Protein AF-N9GA67-F1 (afdb_monomer_lite)

Organism: NCBI:txid1217659

Structure (mmCIF, N/CA/C/O backbone):
data_AF-N9GA67-F1
#
_entry.id   AF-N9GA67-F1
#
loop_
_atom_site.group_PDB
_atom_site.id
_atom_site.type_symbol
_atom_site.label_atom_id
_atom_site.label_alt_id
_atom_site.label_comp_id
_atom_site.label_asym_id
_atom_site.label_entity_id
_atom_site.label_seq_id
_atom_site.pdbx_PDB_ins_code
_atom_site.Cartn_x
_atom_site.Cartn_y
_atom_site.Cartn_z
_atom_site.occupancy
_atom_site.B_iso_or_equiv
_atom_site.auth_seq_id
_atom_site.auth_comp_id
_atom_site.auth_asym_id
_atom_site.auth_atom_id
_atom_site.pdbx_PDB_model_num
ATOM 1 N N . MET A 1 1 ? 17.483 7.173 -5.706 1.00 63.69 1 MET A N 1
ATOM 2 C CA . MET A 1 1 ? 17.860 6.435 -6.935 1.00 63.69 1 MET A CA 1
ATOM 3 C C . MET A 1 1 ? 16.757 6.639 -7.968 1.00 63.69 1 MET A C 1
ATOM 5 O O . MET A 1 1 ? 15.599 6.605 -7.569 1.00 63.69 1 MET A O 1
ATOM 9 N N . LYS A 1 2 ? 17.080 6.916 -9.238 1.00 90.38 2 LYS A N 1
ATOM 10 C CA . LYS A 1 2 ? 16.066 7.130 -10.290 1.00 90.38 2 LYS A CA 1
ATOM 11 C C . LYS A 1 2 ? 15.401 5.788 -10.660 1.00 90.38 2 LYS A C 1
ATOM 13 O O . LYS A 1 2 ? 16.116 4.789 -10.725 1.00 90.38 2 LYS A O 1
ATOM 18 N N . PRO A 1 3 ? 14.087 5.722 -10.929 1.00 91.19 3 PRO A N 1
ATOM 19 C CA . PRO A 1 3 ? 13.394 4.498 -11.331 1.00 91.19 3 PRO A CA 1
ATOM 20 C C . PRO A 1 3 ? 14.048 3.697 -12.452 1.00 91.19 3 PRO A C 1
ATOM 22 O O . PRO A 1 3 ? 14.161 2.479 -12.341 1.00 91.19 3 PRO A O 1
ATOM 25 N N . ALA A 1 4 ? 14.555 4.369 -13.488 1.00 93.25 4 ALA A N 1
ATOM 26 C CA . ALA A 1 4 ? 15.278 3.709 -14.572 1.00 93.25 4 ALA A CA 1
ATOM 27 C C . ALA A 1 4 ? 16.546 2.989 -14.078 1.00 93.25 4 ALA A C 1
ATOM 29 O O . ALA A 1 4 ? 16.765 1.826 -14.411 1.00 93.25 4 ALA A O 1
ATOM 30 N N . SER A 1 5 ? 17.360 3.635 -13.233 1.00 92.81 5 SER A N 1
ATOM 31 C CA . SER A 1 5 ? 18.576 3.004 -12.711 1.00 92.81 5 SER A CA 1
ATOM 32 C C . SER A 1 5 ? 18.265 1.894 -11.712 1.00 92.81 5 SER A C 1
ATOM 34 O O . SER A 1 5 ? 18.946 0.874 -11.708 1.00 92.81 5 SER A O 1
ATOM 36 N N . ALA A 1 6 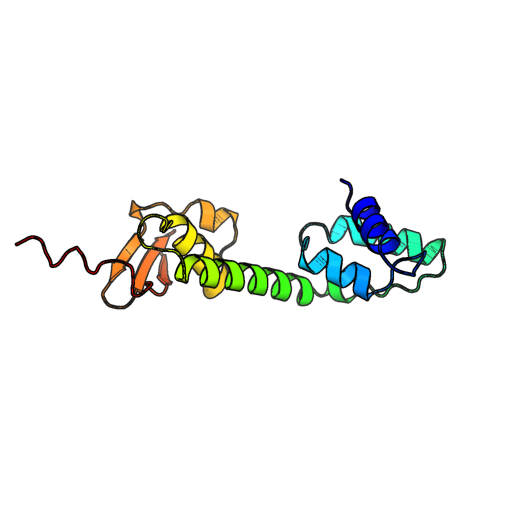? 17.211 2.045 -10.910 1.00 93.69 6 ALA A N 1
ATOM 37 C CA . ALA A 1 6 ? 16.753 0.997 -10.005 1.00 93.69 6 ALA A CA 1
ATOM 38 C C . ALA A 1 6 ? 16.225 -0.238 -10.764 1.00 93.69 6 ALA A C 1
ATOM 40 O O . ALA A 1 6 ? 16.516 -1.368 -10.372 1.00 93.69 6 ALA A O 1
ATOM 41 N N . LEU A 1 7 ? 15.513 -0.043 -11.883 1.00 93.88 7 LEU A N 1
ATOM 42 C CA . LEU A 1 7 ? 15.112 -1.138 -12.769 1.00 93.88 7 LEU A CA 1
ATOM 43 C C . LEU A 1 7 ? 16.335 -1.839 -13.369 1.00 93.88 7 LEU A C 1
ATOM 45 O O . LEU A 1 7 ? 16.404 -3.063 -13.339 1.00 93.88 7 LEU A O 1
ATOM 49 N N . MET A 1 8 ? 17.305 -1.086 -13.891 1.00 94.31 8 MET A N 1
ATOM 50 C CA . MET A 1 8 ? 18.509 -1.678 -14.483 1.00 94.31 8 MET A CA 1
ATOM 51 C C . MET A 1 8 ? 19.377 -2.403 -13.451 1.00 94.31 8 MET A C 1
ATOM 53 O O . MET A 1 8 ? 19.967 -3.425 -13.777 1.00 94.31 8 MET A O 1
ATOM 57 N N . PHE A 1 9 ? 19.392 -1.948 -12.197 1.00 94.25 9 PHE A N 1
ATOM 58 C CA . PHE A 1 9 ? 20.042 -2.665 -11.099 1.00 94.25 9 PHE A CA 1
ATOM 59 C C . PHE A 1 9 ? 19.348 -4.002 -10.773 1.00 94.25 9 PHE A C 1
ATOM 61 O O . PHE A 1 9 ? 20.003 -5.010 -10.523 1.00 94.25 9 PHE A O 1
ATOM 68 N N . LEU A 1 10 ? 18.012 -4.056 -10.829 1.00 93.12 10 LEU A N 1
ATOM 69 C CA . LEU A 1 10 ? 17.281 -5.330 -10.745 1.00 93.12 10 LEU A CA 1
ATOM 70 C C . LEU A 1 10 ? 17.650 -6.274 -11.894 1.00 93.12 10 LEU A C 1
ATOM 72 O O . LEU A 1 10 ? 17.783 -7.475 -11.679 1.00 93.12 10 LEU A O 1
ATOM 76 N N . VAL A 1 11 ? 17.822 -5.729 -13.100 1.00 94.00 11 VAL A N 1
ATOM 77 C CA . VAL A 1 11 ? 18.225 -6.491 -14.288 1.00 94.00 11 VAL A CA 1
ATOM 78 C C . VAL A 1 11 ? 19.658 -7.003 -14.158 1.00 94.00 11 VAL A C 1
ATOM 80 O O . VAL A 1 11 ? 19.888 -8.170 -14.458 1.00 94.00 11 VAL A O 1
ATOM 83 N N . SER A 1 12 ? 20.600 -6.199 -13.652 1.00 93.06 12 SER A N 1
ATOM 84 C CA . SER A 1 12 ? 21.999 -6.619 -13.470 1.00 93.06 12 SER A CA 1
ATOM 85 C C . SER A 1 12 ? 22.163 -7.744 -12.450 1.00 93.06 12 SER A C 1
ATOM 87 O O . SER A 1 12 ? 23.107 -8.518 -12.539 1.00 93.06 12 SER A O 1
ATOM 89 N N . ASN A 1 13 ? 21.231 -7.861 -11.502 1.00 92.00 13 ASN A N 1
ATOM 90 C CA . ASN A 1 13 ? 21.176 -8.982 -10.558 1.00 92.00 13 ASN A CA 1
ATOM 91 C C . ASN A 1 13 ? 20.509 -10.236 -11.159 1.00 92.00 13 ASN A C 1
ATOM 93 O O . ASN A 1 13 ? 20.281 -11.221 -10.459 1.00 92.00 13 ASN A O 1
ATOM 97 N N . SER A 1 14 ? 20.165 -10.202 -12.446 1.00 90.62 14 SER A N 1
ATOM 98 C CA . SER A 1 14 ? 19.607 -11.313 -13.210 1.00 90.62 14 SER A CA 1
ATOM 99 C C . SER A 1 14 ? 20.583 -11.759 -14.306 1.00 90.62 14 SER A C 1
ATOM 101 O O . SER A 1 14 ? 21.608 -11.136 -14.554 1.00 90.62 14 SER A O 1
ATOM 103 N N . ARG A 1 15 ? 20.229 -12.823 -15.031 1.00 90.88 15 ARG A N 1
ATOM 104 C CA . ARG A 1 15 ? 20.979 -13.299 -16.209 1.00 90.88 15 ARG A CA 1
ATOM 105 C C . ARG A 1 15 ? 20.740 -12.488 -17.494 1.00 90.88 15 ARG A C 1
ATOM 107 O O . ARG A 1 15 ? 21.157 -12.923 -18.563 1.00 90.88 15 ARG A O 1
ATOM 114 N N . PHE A 1 16 ? 19.980 -11.395 -17.435 1.00 90.75 16 PHE A N 1
ATOM 115 C CA . PHE A 1 16 ? 19.596 -10.609 -18.607 1.00 90.75 16 PHE A CA 1
ATOM 116 C C . PHE A 1 16 ? 20.336 -9.272 -18.646 1.00 90.75 16 PHE A C 1
ATOM 118 O O . PHE A 1 16 ? 20.501 -8.625 -17.621 1.00 90.75 16 PHE A O 1
ATOM 125 N N . ASN A 1 17 ? 20.682 -8.818 -19.851 1.00 89.94 17 ASN A N 1
ATOM 126 C CA . ASN A 1 17 ? 21.287 -7.495 -20.069 1.00 89.94 17 ASN A CA 1
ATOM 127 C C . ASN A 1 17 ? 20.235 -6.397 -20.303 1.00 89.94 17 ASN A C 1
ATOM 129 O O . ASN A 1 17 ? 20.531 -5.209 -20.205 1.00 89.94 17 ASN A O 1
ATOM 133 N N . LEU A 1 18 ? 19.000 -6.798 -20.618 1.00 92.75 18 LEU A N 1
ATOM 134 C CA . LEU A 1 18 ? 17.861 -5.918 -20.862 1.00 92.75 18 LEU A CA 1
ATOM 135 C C . LEU A 1 18 ? 16.676 -6.355 -19.995 1.00 92.75 18 LEU A C 1
ATOM 137 O O . LEU A 1 18 ? 16.508 -7.553 -19.726 1.00 92.75 18 LEU A O 1
ATOM 141 N N . PRO A 1 19 ? 15.830 -5.411 -19.554 1.00 93.19 19 PRO A N 1
ATOM 142 C CA . PRO A 1 19 ? 14.649 -5.751 -18.787 1.00 93.19 19 PRO A CA 1
ATOM 143 C C . PRO A 1 19 ? 13.693 -6.633 -19.587 1.00 93.19 19 PRO A C 1
ATOM 145 O O . PRO A 1 19 ? 13.634 -6.642 -20.811 1.00 93.19 19 PRO A O 1
ATOM 148 N N . ARG A 1 20 ? 12.903 -7.380 -18.826 1.00 92.62 20 ARG A N 1
ATOM 149 C CA . ARG A 1 20 ? 11.803 -8.221 -19.297 1.00 92.62 20 ARG A CA 1
ATOM 150 C C . ARG A 1 20 ? 10.555 -7.751 -18.572 1.00 92.62 20 ARG A C 1
ATOM 152 O O . ARG A 1 20 ? 10.654 -7.139 -17.508 1.00 92.62 20 ARG A O 1
ATOM 159 N N . ILE A 1 21 ? 9.385 -8.100 -19.090 1.00 90.31 21 ILE A N 1
ATOM 160 C CA . ILE A 1 21 ? 8.109 -7.683 -18.500 1.00 90.31 21 ILE A CA 1
ATOM 161 C C . ILE A 1 21 ? 7.991 -8.016 -17.003 1.00 90.31 21 ILE A C 1
ATOM 163 O O . ILE A 1 21 ? 7.443 -7.237 -16.226 1.00 90.31 21 ILE A O 1
ATOM 167 N N . TRP A 1 22 ? 8.552 -9.149 -16.575 1.00 90.88 22 TRP A N 1
ATOM 168 C CA . TRP A 1 22 ? 8.524 -9.565 -15.177 1.00 90.88 22 TRP A CA 1
ATOM 169 C C . TRP A 1 22 ? 9.391 -8.670 -14.279 1.00 90.88 22 TRP A C 1
ATOM 171 O O . TRP A 1 22 ? 8.963 -8.371 -13.169 1.00 90.88 22 TRP A O 1
ATOM 181 N N . HIS A 1 23 ? 10.536 -8.166 -14.762 1.00 94.38 23 HIS A N 1
ATOM 182 C CA . HIS A 1 23 ? 11.360 -7.196 -14.028 1.00 94.38 23 HIS A CA 1
ATOM 183 C C . HIS A 1 23 ? 10.566 -5.915 -13.755 1.00 94.38 23 HIS A C 1
ATOM 185 O O . HIS A 1 23 ? 10.552 -5.410 -12.634 1.00 94.38 23 HIS A O 1
ATOM 191 N N . VAL A 1 24 ? 9.846 -5.426 -14.771 1.00 92.50 24 VAL A N 1
ATOM 192 C CA . VAL A 1 24 ? 8.998 -4.231 -14.665 1.00 92.50 24 VAL A CA 1
ATOM 193 C C . VAL A 1 24 ? 7.871 -4.457 -13.656 1.00 92.50 24 VAL A C 1
ATOM 195 O O . VAL A 1 24 ? 7.654 -3.626 -12.774 1.00 92.50 24 VAL A O 1
ATOM 198 N N . LYS A 1 25 ? 7.170 -5.596 -13.742 1.00 90.94 25 LYS A N 1
ATOM 199 C CA . LYS A 1 25 ? 6.100 -5.953 -12.796 1.00 90.94 25 LYS A CA 1
ATOM 200 C C . LYS A 1 25 ? 6.618 -6.076 -11.364 1.00 90.94 25 LYS A C 1
ATOM 202 O O . LYS A 1 25 ? 5.994 -5.534 -10.457 1.00 90.94 25 LYS A O 1
ATOM 207 N N . HIS A 1 26 ? 7.754 -6.741 -11.171 1.00 91.81 26 HIS A N 1
ATOM 208 C CA . HIS A 1 26 ? 8.387 -6.903 -9.864 1.00 91.81 26 HIS A CA 1
ATOM 209 C C . HIS A 1 26 ? 8.817 -5.562 -9.264 1.00 91.81 26 HIS A C 1
ATOM 211 O O . HIS A 1 26 ? 8.612 -5.299 -8.082 1.00 91.81 26 HIS A O 1
ATOM 217 N N . TYR A 1 27 ? 9.382 -4.672 -10.075 1.00 92.88 27 TYR A N 1
ATOM 218 C CA . TYR A 1 27 ? 9.721 -3.338 -9.607 1.00 92.88 27 TYR A CA 1
ATOM 219 C C . TYR A 1 27 ? 8.467 -2.560 -9.175 1.00 92.88 27 TYR A C 1
ATOM 221 O O . TYR A 1 27 ? 8.396 -2.033 -8.064 1.00 92.88 27 TYR A O 1
ATOM 229 N N . LEU A 1 28 ? 7.439 -2.530 -10.028 1.00 90.38 28 LEU A N 1
ATOM 230 C CA . LEU A 1 28 ? 6.213 -1.773 -9.771 1.00 90.38 28 LEU A CA 1
ATOM 231 C C . LEU A 1 28 ? 5.353 -2.359 -8.648 1.00 90.38 28 LEU A C 1
ATOM 233 O O . LEU A 1 28 ? 4.577 -1.616 -8.052 1.00 90.38 28 LEU A O 1
ATOM 237 N N . SER A 1 29 ? 5.507 -3.643 -8.306 1.00 87.38 29 SER A N 1
ATOM 238 C CA . SER A 1 29 ? 4.857 -4.209 -7.118 1.00 87.38 29 SER A CA 1
ATOM 239 C C . SER A 1 29 ? 5.397 -3.606 -5.816 1.00 87.38 29 SER A C 1
ATOM 241 O O . SER A 1 29 ? 4.685 -3.541 -4.818 1.00 87.38 29 SER A O 1
ATOM 2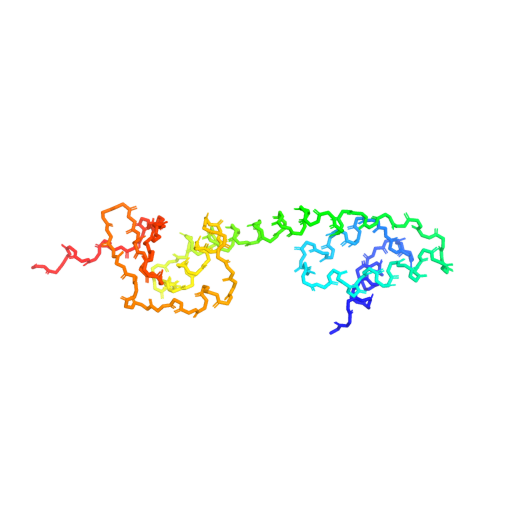43 N N . HIS A 1 30 ? 6.643 -3.130 -5.824 1.00 87.06 30 HIS A N 1
ATOM 244 C CA . HIS A 1 30 ? 7.277 -2.479 -4.677 1.00 87.06 30 HIS A CA 1
ATOM 245 C C . HIS A 1 30 ? 7.172 -0.950 -4.752 1.00 87.06 30 HIS A C 1
ATOM 247 O O . HIS A 1 30 ? 7.023 -0.284 -3.722 1.00 87.06 30 HIS A O 1
ATOM 253 N N . HIS A 1 31 ? 7.175 -0.403 -5.971 1.00 88.62 31 HIS A N 1
ATOM 254 C CA . HIS A 1 31 ? 7.208 1.033 -6.241 1.00 88.62 31 HIS A CA 1
ATOM 255 C C . HIS A 1 31 ? 6.091 1.504 -7.197 1.00 88.62 31 HIS A C 1
ATOM 257 O O . HIS A 1 31 ? 6.370 2.089 -8.247 1.00 88.62 31 HIS A O 1
ATOM 263 N N . PRO A 1 32 ? 4.804 1.312 -6.851 1.00 84.81 32 PRO A N 1
ATOM 264 C CA . PRO A 1 32 ? 3.690 1.626 -7.752 1.00 84.81 32 PRO A CA 1
ATOM 265 C C . PRO A 1 32 ? 3.616 3.109 -8.159 1.00 84.81 32 PRO A C 1
ATOM 267 O O . PRO A 1 32 ? 3.203 3.422 -9.272 1.00 84.81 32 PRO A O 1
ATOM 270 N N . GLY A 1 33 ? 4.051 4.028 -7.287 1.00 85.25 33 GLY A N 1
ATOM 271 C CA . GLY A 1 33 ? 4.048 5.474 -7.552 1.00 85.25 33 GLY A CA 1
ATOM 272 C C . GLY A 1 33 ? 5.061 5.940 -8.604 1.00 85.25 33 GLY A C 1
ATOM 273 O O . GLY A 1 33 ? 4.994 7.080 -9.046 1.00 85.25 33 GLY A O 1
ATOM 274 N N . GLN A 1 34 ? 5.983 5.073 -9.029 1.00 90.56 34 GLN A N 1
ATOM 275 C CA . GLN A 1 34 ? 7.029 5.392 -10.010 1.00 90.56 34 GLN A CA 1
ATOM 276 C C . GLN A 1 34 ? 6.674 4.926 -11.432 1.00 90.56 34 GLN A C 1
ATOM 278 O O . GLN A 1 34 ? 7.498 4.984 -12.342 1.00 90.56 34 GLN A O 1
ATOM 283 N N . ALA A 1 35 ? 5.425 4.498 -11.644 1.00 89.00 35 ALA A N 1
ATOM 284 C CA . ALA A 1 35 ? 4.908 4.024 -12.923 1.00 89.00 35 ALA A CA 1
ATOM 285 C C . ALA A 1 35 ? 5.112 5.010 -14.086 1.00 89.00 35 ALA A C 1
ATOM 287 O O . ALA A 1 35 ? 5.535 4.596 -15.163 1.00 89.00 35 ALA A O 1
ATOM 288 N N . ALA A 1 36 ? 4.841 6.303 -13.878 1.00 86.25 36 ALA A N 1
ATOM 289 C CA . ALA A 1 36 ? 4.929 7.312 -14.935 1.00 86.25 36 ALA A CA 1
ATOM 290 C C . ALA A 1 36 ? 6.363 7.486 -15.469 1.00 86.25 36 ALA A C 1
ATOM 292 O O . ALA A 1 36 ? 6.575 7.491 -16.681 1.00 86.25 36 ALA A O 1
ATOM 293 N N . GLU A 1 37 ? 7.353 7.554 -14.575 1.00 88.94 37 GLU A N 1
ATOM 294 C CA . GLU A 1 37 ? 8.767 7.682 -14.951 1.00 88.94 37 GLU A CA 1
ATOM 295 C C . GLU A 1 37 ? 9.278 6.422 -15.674 1.00 88.94 37 GLU A C 1
ATOM 297 O O . GLU A 1 37 ? 10.046 6.504 -16.634 1.00 88.94 37 GLU A O 1
ATOM 302 N N . LEU A 1 38 ? 8.776 5.248 -15.281 1.00 90.94 38 LEU A N 1
ATOM 303 C CA . LEU A 1 38 ? 9.094 3.981 -15.936 1.00 90.94 38 LEU A CA 1
ATOM 304 C C . LEU A 1 38 ? 8.524 3.850 -17.342 1.00 90.94 38 LEU A C 1
ATOM 306 O O . LEU A 1 38 ? 9.183 3.258 -18.191 1.00 90.94 38 LEU A O 1
ATOM 310 N N . ILE A 1 39 ? 7.337 4.398 -17.612 1.00 91.31 39 ILE A N 1
ATOM 311 C CA . ILE A 1 39 ? 6.757 4.372 -18.961 1.00 91.31 39 ILE A CA 1
ATOM 312 C C . ILE A 1 39 ? 7.698 5.060 -19.954 1.00 91.31 39 ILE A C 1
ATOM 314 O O . ILE A 1 39 ? 7.971 4.500 -21.013 1.00 91.31 39 ILE A O 1
ATOM 318 N N . GLY A 1 40 ? 8.232 6.236 -19.606 1.00 91.38 40 GLY A N 1
ATOM 319 C CA . GLY A 1 40 ? 9.178 6.954 -20.465 1.00 91.38 40 GLY A CA 1
ATOM 320 C C . GLY A 1 40 ? 10.433 6.130 -20.757 1.00 91.38 40 GLY A C 1
ATOM 321 O O . GLY A 1 40 ? 10.863 6.027 -21.906 1.00 91.38 40 GLY A O 1
ATOM 322 N N . PHE A 1 41 ? 10.968 5.464 -19.732 1.00 93.50 41 PHE A N 1
ATOM 323 C CA . PHE A 1 41 ? 12.127 4.592 -19.892 1.00 93.50 41 PHE A CA 1
ATOM 324 C C . PHE A 1 41 ? 11.828 3.343 -20.735 1.00 93.50 41 PHE A C 1
ATOM 326 O O . PHE A 1 41 ? 12.620 2.984 -21.600 1.00 93.50 41 PHE A O 1
ATOM 333 N N . ILE A 1 42 ? 10.666 2.712 -20.554 1.00 93.31 42 ILE A N 1
ATOM 334 C CA . ILE A 1 42 ? 10.234 1.565 -21.366 1.00 93.31 42 ILE A CA 1
ATOM 335 C C . ILE A 1 42 ? 10.079 1.966 -22.838 1.00 93.31 42 ILE A C 1
ATOM 337 O O . ILE A 1 42 ? 10.523 1.237 -23.720 1.00 93.31 42 ILE A O 1
ATOM 341 N N . ILE A 1 43 ? 9.505 3.141 -23.120 1.00 93.12 43 ILE A N 1
ATOM 342 C CA . ILE A 1 43 ? 9.397 3.667 -24.489 1.00 93.12 43 ILE A CA 1
ATOM 343 C C . ILE A 1 43 ? 10.789 3.855 -25.104 1.00 93.12 43 ILE A C 1
ATOM 345 O O . ILE A 1 43 ? 11.002 3.477 -26.255 1.00 93.12 43 ILE A O 1
ATOM 349 N N . PHE A 1 44 ? 11.739 4.412 -24.348 1.00 94.00 44 PHE A N 1
ATOM 350 C CA . PHE A 1 44 ? 13.128 4.540 -24.789 1.00 94.00 44 PHE A CA 1
ATOM 351 C C . PHE A 1 44 ? 13.751 3.173 -25.113 1.00 94.00 44 PHE A C 1
ATOM 353 O O . PHE A 1 44 ? 14.355 3.019 -26.174 1.00 94.00 44 PHE A O 1
ATOM 360 N N . LEU A 1 45 ? 13.562 2.171 -24.253 1.00 93.81 45 LEU A N 1
ATOM 361 C CA . LEU A 1 45 ? 14.098 0.827 -24.465 1.00 93.81 45 LEU A CA 1
ATOM 362 C C . LEU A 1 45 ? 13.490 0.131 -25.687 1.00 93.81 45 LEU A C 1
ATOM 364 O O . LEU A 1 45 ? 14.224 -0.453 -26.482 1.00 93.81 45 LEU A O 1
ATOM 368 N N . ASN A 1 46 ? 12.173 0.230 -25.875 1.00 94.12 46 ASN A N 1
ATOM 369 C CA . ASN A 1 46 ? 11.503 -0.362 -27.034 1.00 94.12 46 ASN A CA 1
ATOM 370 C C . ASN A 1 46 ? 11.985 0.274 -28.345 1.00 94.12 46 ASN A C 1
ATOM 372 O O . ASN A 1 46 ? 12.114 -0.421 -29.344 1.00 94.12 46 ASN A O 1
ATOM 376 N N . ARG A 1 47 ? 12.284 1.581 -28.341 1.00 94.06 47 ARG A N 1
ATOM 377 C CA . ARG A 1 47 ? 12.758 2.307 -29.531 1.00 94.06 47 ARG A CA 1
ATOM 378 C C . ARG A 1 47 ? 14.215 2.031 -29.892 1.00 94.06 47 ARG A C 1
ATOM 380 O O . ARG A 1 47 ? 14.543 2.065 -31.069 1.00 94.06 47 ARG A O 1
ATOM 387 N N . ASN A 1 48 ? 15.081 1.827 -28.900 1.00 95.50 48 ASN A N 1
ATOM 388 C CA . ASN A 1 48 ? 16.533 1.792 -29.118 1.00 95.50 48 ASN A CA 1
ATOM 389 C C . ASN A 1 48 ? 17.152 0.393 -28.963 1.00 95.50 48 ASN A C 1
ATOM 391 O O . ASN A 1 48 ? 18.286 0.195 -29.383 1.00 95.50 48 ASN A O 1
ATOM 395 N N . TYR A 1 49 ? 16.441 -0.560 -28.350 1.00 91.62 49 TYR A N 1
ATOM 396 C CA . TYR A 1 49 ? 17.000 -1.863 -27.958 1.00 91.62 49 TYR A CA 1
ATOM 397 C C . TYR A 1 49 ? 16.088 -3.060 -28.279 1.00 91.62 49 TYR A C 1
ATOM 399 O O . TYR A 1 49 ? 16.312 -4.136 -27.732 1.00 91.62 49 TYR A O 1
ATOM 407 N N . ASP A 1 50 ? 15.056 -2.878 -29.111 1.00 85.69 50 ASP A N 1
ATOM 408 C CA . ASP A 1 50 ? 14.153 -3.946 -29.588 1.00 85.69 50 ASP A CA 1
ATOM 409 C C . ASP A 1 50 ? 13.582 -4.842 -28.463 1.00 85.69 50 ASP A C 1
ATOM 411 O O . ASP A 1 50 ? 13.551 -6.068 -28.525 1.00 85.69 50 ASP A O 1
ATOM 415 N N . THR A 1 51 ? 13.189 -4.217 -27.348 1.00 81.38 51 THR A N 1
ATOM 416 C CA . THR A 1 51 ? 12.831 -4.933 -26.107 1.00 81.38 51 THR A CA 1
ATOM 417 C C . THR A 1 51 ? 11.361 -5.363 -26.004 1.00 81.38 51 THR A C 1
ATOM 419 O O . THR A 1 51 ? 11.022 -6.055 -25.044 1.00 81.38 51 THR A O 1
ATOM 422 N N . ASP A 1 52 ? 10.507 -4.989 -26.967 1.00 87.69 52 ASP A N 1
ATOM 423 C CA . ASP A 1 52 ? 9.044 -5.222 -27.032 1.00 87.69 52 ASP A CA 1
ATOM 424 C C . ASP A 1 52 ? 8.334 -5.378 -25.666 1.00 87.69 52 ASP A C 1
ATOM 426 O O . ASP A 1 52 ? 7.596 -6.323 -25.369 1.00 87.69 52 ASP A O 1
ATOM 430 N N . LEU A 1 53 ? 8.599 -4.441 -24.756 1.00 90.94 53 LEU A N 1
ATOM 431 C CA . LEU A 1 53 ? 8.029 -4.457 -23.417 1.00 90.94 53 LEU A CA 1
ATOM 432 C C . LEU A 1 53 ? 6.610 -3.901 -23.461 1.00 90.94 53 LEU A C 1
ATOM 434 O O . LEU A 1 53 ? 6.402 -2.690 -23.570 1.00 90.94 53 LEU A O 1
ATOM 438 N N . ASN A 1 54 ? 5.622 -4.778 -23.302 1.00 87.69 54 ASN A N 1
ATOM 439 C CA . ASN A 1 54 ? 4.224 -4.376 -23.194 1.00 87.69 54 ASN A CA 1
ATOM 440 C C . ASN A 1 54 ? 3.930 -3.723 -21.829 1.00 87.69 54 ASN A C 1
ATOM 442 O O . ASN A 1 54 ? 3.917 -4.392 -20.800 1.00 87.69 54 ASN A O 1
ATOM 446 N N . PHE A 1 55 ? 3.611 -2.428 -21.814 1.00 86.69 55 PHE A N 1
ATOM 447 C CA . PHE A 1 55 ? 3.280 -1.670 -20.596 1.00 86.69 55 PHE A CA 1
ATOM 448 C C . PHE A 1 55 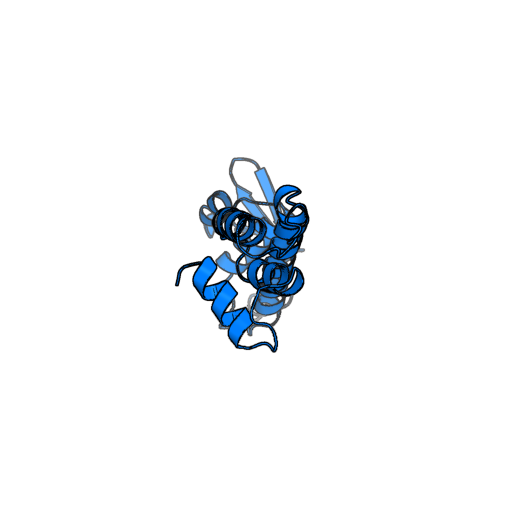? 1.790 -1.300 -20.458 1.00 86.69 55 PHE A C 1
ATOM 450 O O . PHE A 1 55 ? 1.427 -0.457 -19.635 1.00 86.69 55 PHE A O 1
ATOM 457 N N . SER A 1 56 ? 0.897 -1.941 -21.220 1.00 85.94 56 SER A N 1
ATOM 458 C CA . SER A 1 56 ? -0.561 -1.703 -21.154 1.00 85.94 56 SER A CA 1
ATOM 459 C C . SER A 1 56 ? -1.148 -1.933 -19.754 1.00 85.94 56 SER A C 1
ATOM 461 O O . SER A 1 56 ? -2.031 -1.198 -19.314 1.00 85.94 56 SER A O 1
ATOM 463 N N . PHE A 1 57 ? -0.594 -2.887 -19.000 1.00 81.88 57 PHE A N 1
ATOM 464 C CA . PHE A 1 57 ? -1.007 -3.190 -17.627 1.00 81.88 57 PHE A CA 1
ATOM 465 C C . PHE A 1 57 ? -0.793 -2.019 -16.651 1.00 81.88 57 PHE A C 1
ATOM 467 O O . PHE A 1 57 ? -1.480 -1.943 -15.632 1.00 81.88 57 PHE A O 1
ATOM 474 N N . ILE A 1 58 ? 0.132 -1.103 -16.962 1.00 83.56 58 ILE A N 1
ATOM 475 C CA . ILE A 1 58 ? 0.357 0.124 -16.189 1.00 83.56 58 ILE A CA 1
ATOM 476 C C . ILE A 1 58 ? -0.761 1.132 -16.484 1.00 83.56 58 ILE A C 1
ATOM 478 O O . ILE A 1 58 ? -1.309 1.731 -15.559 1.00 83.56 58 ILE A O 1
ATOM 482 N N . LYS A 1 59 ? -1.145 1.273 -17.762 1.00 76.44 59 LYS A N 1
ATOM 483 C CA . LYS A 1 59 ? -2.203 2.196 -18.208 1.00 76.44 59 LYS A CA 1
ATOM 484 C C . LYS A 1 59 ? -3.579 1.817 -17.665 1.00 76.44 59 LYS A C 1
ATOM 486 O O . LYS A 1 59 ? -4.333 2.691 -17.258 1.00 76.44 59 LYS A O 1
ATOM 491 N N . ASN A 1 60 ? -3.881 0.521 -17.588 1.00 72.62 60 ASN A N 1
ATOM 492 C CA . ASN A 1 60 ? -5.205 0.049 -17.172 1.00 72.62 60 ASN A CA 1
ATOM 493 C C . ASN A 1 60 ? -5.479 0.198 -15.663 1.00 72.62 60 ASN A C 1
ATOM 495 O O . ASN A 1 60 ? -6.568 -0.142 -1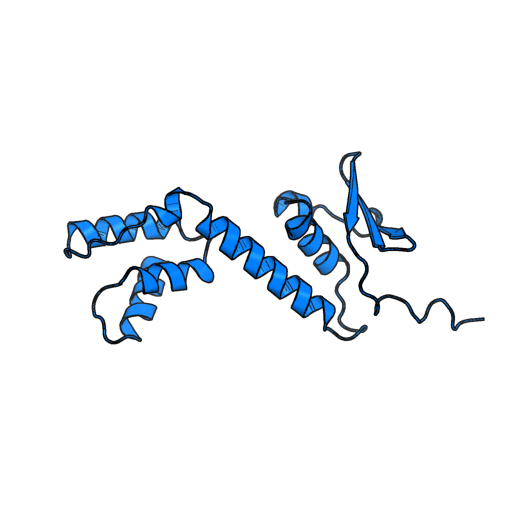5.212 1.00 72.62 60 ASN A O 1
ATOM 499 N N . SER A 1 61 ? -4.533 0.723 -14.869 1.00 69.81 61 SER A N 1
ATOM 500 C CA . SER A 1 61 ? -4.602 0.998 -13.418 1.00 69.81 61 SER A CA 1
ATOM 501 C C . SER A 1 61 ? -4.901 -0.191 -12.490 1.00 69.81 61 SER A C 1
ATOM 503 O O . SER A 1 61 ? -4.495 -0.159 -11.331 1.00 69.81 61 SER A O 1
ATOM 505 N N . ASN A 1 62 ? -5.545 -1.259 -12.968 1.00 81.12 62 ASN A N 1
ATOM 506 C CA . ASN A 1 62 ? -5.995 -2.401 -12.174 1.00 81.12 62 ASN A CA 1
ATOM 507 C C . ASN A 1 62 ? -4.830 -3.118 -11.492 1.00 81.12 62 ASN A C 1
ATOM 509 O O . ASN A 1 62 ? -4.924 -3.436 -10.312 1.00 81.12 62 ASN A O 1
ATOM 513 N N . PHE A 1 63 ? -3.705 -3.294 -12.194 1.00 81.81 63 PHE A N 1
ATOM 514 C CA . PHE A 1 63 ? -2.494 -3.866 -11.602 1.00 81.81 63 PHE A CA 1
ATOM 515 C C . PHE A 1 63 ? -1.970 -3.007 -10.444 1.00 81.81 63 PHE A C 1
ATOM 517 O O . PHE A 1 63 ? -1.728 -3.513 -9.354 1.00 81.81 63 PHE A O 1
ATOM 524 N N . ILE A 1 64 ? -1.848 -1.693 -10.654 1.00 81.75 64 ILE A N 1
ATOM 525 C CA . ILE A 1 64 ? -1.337 -0.763 -9.639 1.00 81.75 64 ILE A CA 1
ATOM 526 C C . ILE A 1 64 ? -2.289 -0.676 -8.438 1.00 81.75 64 ILE A C 1
ATOM 528 O O . ILE A 1 64 ? -1.839 -0.677 -7.292 1.00 81.75 64 ILE A O 1
ATOM 532 N N . LYS A 1 65 ? -3.605 -0.661 -8.682 1.00 82.94 65 LYS A N 1
ATOM 533 C CA . LYS A 1 65 ? -4.638 -0.704 -7.637 1.00 82.94 65 LYS A CA 1
ATOM 534 C C . LYS A 1 65 ? -4.564 -2.002 -6.830 1.00 82.94 65 LYS A C 1
ATOM 536 O O . LYS A 1 65 ? -4.588 -1.943 -5.604 1.00 82.94 65 LYS A O 1
ATOM 541 N N . ALA A 1 66 ? -4.420 -3.148 -7.497 1.00 84.75 66 ALA A N 1
ATOM 542 C CA . ALA A 1 66 ? -4.291 -4.449 -6.844 1.00 84.75 66 ALA A CA 1
ATOM 543 C C . ALA A 1 66 ? -3.032 -4.519 -5.970 1.00 84.75 66 ALA A C 1
ATOM 545 O O . ALA A 1 66 ? -3.121 -4.873 -4.799 1.00 84.75 66 ALA A O 1
ATOM 546 N N . VAL A 1 67 ? -1.883 -4.084 -6.496 1.00 85.00 67 VAL A N 1
ATOM 547 C CA . VAL A 1 67 ? -0.625 -3.985 -5.740 1.00 85.00 67 VAL A CA 1
ATOM 548 C C . VAL A 1 67 ? -0.782 -3.086 -4.511 1.00 85.00 67 VAL A C 1
ATOM 550 O O . VAL A 1 67 ? -0.363 -3.455 -3.415 1.00 85.00 67 VAL A O 1
ATOM 553 N N . LYS A 1 68 ? -1.395 -1.905 -4.669 1.00 85.75 68 LYS A N 1
ATOM 554 C CA . LYS A 1 68 ? -1.617 -0.969 -3.559 1.00 85.75 68 LYS A CA 1
ATOM 555 C C . LYS A 1 68 ? -2.511 -1.589 -2.482 1.00 85.75 68 LYS A C 1
ATOM 557 O O . LYS A 1 68 ? -2.162 -1.510 -1.308 1.00 85.75 68 LYS A O 1
ATOM 562 N N . ASN A 1 69 ? -3.616 -2.225 -2.874 1.00 87.56 69 ASN A N 1
ATOM 563 C CA . ASN A 1 69 ? -4.509 -2.913 -1.941 1.00 87.56 69 ASN A CA 1
ATOM 564 C C . ASN A 1 69 ? -3.792 -4.057 -1.218 1.00 87.56 69 ASN A C 1
ATOM 566 O O . ASN A 1 69 ? -3.887 -4.140 -0.001 1.00 87.56 69 ASN A O 1
ATOM 570 N N . GLN A 1 70 ? -3.009 -4.872 -1.930 1.00 89.06 70 GLN A N 1
ATOM 571 C CA . GLN A 1 70 ? -2.250 -5.970 -1.326 1.00 89.06 70 GLN A CA 1
ATOM 572 C C . GLN A 1 70 ? -1.196 -5.463 -0.330 1.00 89.06 70 GLN A C 1
ATOM 574 O O . GLN A 1 70 ? -0.942 -6.091 0.695 1.00 89.06 70 GLN A O 1
ATOM 579 N N . LYS A 1 71 ? -0.568 -4.314 -0.610 1.00 88.56 71 LYS A N 1
ATOM 580 C CA . LYS A 1 71 ? 0.361 -3.679 0.332 1.00 88.56 71 LYS A CA 1
ATOM 581 C C . LYS A 1 71 ? -0.364 -3.202 1.593 1.00 88.56 71 LYS A C 1
ATOM 583 O O . LYS A 1 71 ? 0.140 -3.437 2.683 1.00 88.56 71 LYS A O 1
ATOM 588 N 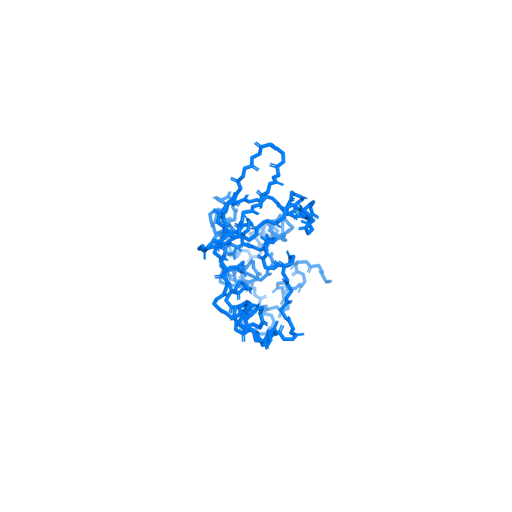N . LEU A 1 72 ? -1.535 -2.577 1.450 1.00 90.56 72 LEU A N 1
ATOM 589 C CA . LEU A 1 72 ? -2.362 -2.162 2.590 1.00 90.56 72 LEU A CA 1
ATOM 590 C C . LEU A 1 72 ? -2.791 -3.363 3.439 1.00 90.56 72 LEU A C 1
ATOM 592 O O . LEU A 1 72 ? -2.605 -3.342 4.649 1.00 90.56 72 LEU A O 1
ATOM 596 N N . GLU A 1 73 ? -3.284 -4.425 2.804 1.00 91.62 73 GLU A N 1
ATOM 597 C CA . GLU A 1 73 ? -3.687 -5.666 3.471 1.00 91.62 73 GLU A CA 1
ATOM 598 C C . GLU A 1 73 ? -2.543 -6.268 4.300 1.00 91.62 73 GLU A C 1
ATOM 600 O O . GLU A 1 73 ? -2.721 -6.589 5.474 1.00 91.62 73 GLU A O 1
ATOM 605 N N . LYS A 1 74 ? -1.336 -6.360 3.724 1.00 90.44 74 LYS A N 1
ATOM 606 C CA . LYS A 1 74 ? -0.151 -6.863 4.434 1.00 90.44 74 LYS A CA 1
ATOM 607 C C . LYS A 1 74 ? 0.196 -6.028 5.666 1.00 90.44 74 LYS A C 1
ATOM 609 O O . LYS A 1 74 ? 0.543 -6.607 6.692 1.00 90.44 74 LYS A O 1
ATOM 614 N N . GLU A 1 75 ? 0.110 -4.701 5.582 1.00 90.00 75 GLU A N 1
ATOM 615 C CA . GLU A 1 75 ? 0.374 -3.824 6.730 1.00 90.00 75 GLU A CA 1
ATOM 616 C C . GLU A 1 75 ? -0.708 -3.955 7.812 1.00 90.00 75 GLU A C 1
ATOM 618 O O . GLU A 1 75 ? -0.373 -4.024 8.993 1.00 90.00 75 GLU A O 1
ATOM 623 N N . ILE A 1 76 ? -1.983 -4.084 7.428 1.00 89.81 76 ILE A N 1
ATOM 624 C CA . ILE A 1 76 ? -3.093 -4.348 8.360 1.00 89.81 76 ILE A CA 1
ATOM 625 C C . ILE A 1 76 ? -2.855 -5.673 9.100 1.00 89.81 76 ILE A C 1
ATOM 627 O O . ILE A 1 76 ? -2.842 -5.697 10.327 1.00 89.81 76 ILE A O 1
ATOM 631 N N . ILE A 1 77 ? -2.572 -6.764 8.379 1.00 88.31 77 ILE A N 1
ATOM 632 C CA . ILE A 1 77 ? -2.287 -8.082 8.978 1.00 88.31 77 ILE A CA 1
ATOM 633 C C . ILE A 1 77 ? -1.041 -8.037 9.870 1.00 88.31 77 ILE A C 1
ATOM 635 O O . ILE A 1 77 ? -0.956 -8.729 10.884 1.00 88.31 77 ILE A O 1
ATOM 639 N N . LYS A 1 78 ? -0.029 -7.258 9.484 1.00 87.69 78 LYS A N 1
ATOM 640 C CA . LYS A 1 78 ? 1.173 -7.086 10.296 1.00 87.69 78 LYS A CA 1
ATOM 641 C C . LYS A 1 78 ? 0.826 -6.399 11.612 1.00 87.69 78 LYS A C 1
ATOM 643 O O . LYS A 1 78 ? 1.204 -6.923 12.653 1.00 87.69 78 LYS A O 1
ATOM 648 N N . LEU A 1 79 ? 0.083 -5.291 11.572 1.00 85.19 79 LEU A N 1
ATOM 649 C CA . LEU A 1 79 ? -0.352 -4.562 12.767 1.00 85.19 79 LEU A CA 1
ATOM 650 C C . LEU A 1 79 ? -1.270 -5.392 13.661 1.00 85.19 79 LEU A C 1
ATOM 652 O O . LEU A 1 79 ? -1.122 -5.339 14.877 1.00 85.19 79 LEU A O 1
ATOM 656 N N . SER A 1 80 ? -2.144 -6.221 13.086 1.00 81.75 80 SER A N 1
ATOM 657 C CA . SER A 1 80 ? -3.027 -7.095 13.867 1.00 81.75 80 SER A CA 1
ATOM 658 C C . SER A 1 80 ? -2.285 -8.175 14.657 1.00 81.75 80 SER A C 1
ATOM 660 O O . SER A 1 80 ? -2.854 -8.764 15.571 1.00 81.75 80 SER A O 1
ATOM 662 N N . LYS A 1 81 ? -1.024 -8.453 14.307 1.00 82.25 81 LYS A N 1
ATOM 663 C CA . LYS A 1 81 ? -0.158 -9.429 14.985 1.00 82.25 81 LYS A CA 1
ATOM 664 C C . LYS A 1 81 ? 0.801 -8.794 15.995 1.00 82.25 81 LYS A C 1
ATOM 666 O O . LYS A 1 81 ? 1.534 -9.520 16.663 1.00 82.25 81 LYS A O 1
ATOM 671 N N . VAL A 1 82 ? 0.850 -7.464 16.089 1.00 76.25 82 VAL A N 1
ATOM 672 C CA . VAL A 1 82 ? 1.742 -6.759 17.021 1.00 76.25 82 VAL A CA 1
ATOM 673 C C . VAL A 1 82 ? 1.201 -6.867 18.454 1.00 76.25 82 VAL A C 1
ATOM 675 O O . VAL A 1 82 ? -0.006 -6.855 18.683 1.00 76.25 82 VAL A O 1
ATOM 678 N N . THR A 1 83 ? 2.099 -6.991 19.436 1.00 62.09 83 THR A N 1
ATOM 679 C CA . THR A 1 83 ? 1.745 -7.010 20.864 1.00 62.09 83 THR A CA 1
ATOM 680 C C . THR A 1 83 ? 1.175 -5.665 21.327 1.00 62.09 83 THR A C 1
ATOM 682 O O . THR A 1 83 ? 1.579 -4.612 20.835 1.00 62.09 83 THR A O 1
ATOM 685 N N . LYS A 1 84 ? 0.269 -5.695 22.318 1.00 62.62 84 LYS A N 1
ATOM 686 C CA . LYS A 1 84 ? -0.496 -4.533 22.821 1.00 62.62 84 LYS A CA 1
ATOM 687 C C . LYS A 1 84 ? 0.352 -3.259 23.025 1.00 62.62 84 LYS A C 1
ATOM 689 O O . LYS A 1 84 ? -0.024 -2.201 22.539 1.00 62.62 84 LYS A O 1
ATOM 694 N N . ASN A 1 85 ? 1.547 -3.366 23.620 1.00 62.84 85 ASN A N 1
ATOM 695 C CA . ASN A 1 85 ? 2.428 -2.214 23.910 1.00 62.84 85 ASN A CA 1
ATOM 696 C C . ASN A 1 85 ? 3.005 -1.486 22.681 1.00 62.84 85 ASN A C 1
ATOM 698 O O . ASN A 1 85 ? 3.653 -0.455 22.836 1.00 62.84 85 ASN A O 1
ATOM 702 N N . ARG A 1 86 ? 2.840 -2.024 21.469 1.00 62.56 86 ARG A N 1
ATOM 703 C CA . ARG A 1 86 ? 3.337 -1.421 20.221 1.00 62.56 86 ARG A CA 1
ATOM 704 C C . ARG A 1 86 ? 2.217 -1.146 19.218 1.00 62.56 86 ARG A C 1
ATOM 706 O O . ARG A 1 86 ? 2.501 -0.885 18.052 1.00 62.56 86 ARG A O 1
ATOM 713 N N . PHE A 1 87 ? 0.959 -1.259 19.638 1.00 74.25 87 PHE A N 1
ATOM 714 C CA . PHE A 1 87 ? -0.168 -1.050 18.746 1.00 74.25 87 PHE A CA 1
ATOM 715 C C . PHE A 1 87 ? -0.408 0.443 18.491 1.00 74.25 87 PHE A C 1
ATOM 717 O O . PHE A 1 87 ? -0.619 1.225 19.415 1.00 74.25 87 PHE A O 1
ATOM 724 N N . GLU A 1 88 ? -0.407 0.837 17.218 1.00 86.62 88 GLU A N 1
ATOM 725 C CA . GLU A 1 88 ? -0.623 2.219 16.792 1.00 86.62 88 GLU A CA 1
ATOM 726 C C . GLU A 1 88 ? -2.058 2.408 16.275 1.00 86.62 88 GLU A C 1
ATOM 728 O O . GLU A 1 88 ? -2.335 2.193 15.093 1.00 86.62 88 GLU A O 1
ATOM 733 N N . LEU A 1 89 ? -2.975 2.846 17.147 1.00 87.81 89 LEU A N 1
ATOM 734 C CA . LEU A 1 89 ? -4.399 3.018 16.815 1.00 87.81 89 LEU A CA 1
ATOM 735 C C . LEU A 1 89 ? -4.632 3.908 15.587 1.00 87.81 89 LEU A C 1
ATOM 737 O O . LEU A 1 89 ? -5.340 3.516 14.661 1.00 87.81 89 LEU A O 1
ATOM 741 N N . LEU A 1 90 ? -4.016 5.093 15.539 1.00 91.50 90 LEU A N 1
ATOM 742 C CA . LEU A 1 90 ? -4.183 5.995 14.395 1.00 91.50 90 LEU A CA 1
ATOM 743 C C . LEU A 1 90 ? -3.687 5.364 13.094 1.00 91.50 90 LEU A C 1
ATOM 745 O O . LEU A 1 90 ? -4.306 5.544 12.048 1.00 91.50 90 LEU A O 1
ATOM 749 N N . LEU A 1 91 ? -2.580 4.621 13.138 1.00 91.75 91 LEU A N 1
ATOM 750 C CA . LEU A 1 91 ? -2.062 3.939 11.959 1.00 91.75 91 LEU A CA 1
ATOM 751 C C . LEU A 1 91 ? -3.017 2.826 11.507 1.00 91.75 91 LEU A C 1
ATOM 753 O O . LEU A 1 91 ? -3.319 2.744 10.316 1.00 91.75 91 LEU A O 1
ATOM 757 N N . TRP A 1 92 ? -3.540 2.031 12.446 1.00 91.94 92 TRP A N 1
ATOM 758 C CA . TRP A 1 92 ? -4.566 1.020 12.185 1.00 91.94 92 TRP A CA 1
ATOM 759 C C . TRP A 1 92 ? -5.792 1.619 11.496 1.00 91.94 92 TRP A C 1
ATOM 761 O O . TRP A 1 92 ? -6.168 1.171 10.411 1.00 91.94 92 TRP A O 1
ATOM 771 N N . VAL A 1 93 ? -6.366 2.675 12.079 1.00 93.56 93 VAL A N 1
ATOM 772 C CA . VAL A 1 93 ? -7.553 3.352 11.545 1.00 93.56 93 VAL A CA 1
ATOM 773 C C . VAL A 1 93 ? -7.290 3.877 10.139 1.00 93.56 93 VAL A C 1
ATOM 775 O O . VAL A 1 93 ? -8.051 3.596 9.214 1.00 93.56 93 VAL A O 1
ATOM 778 N N . ARG A 1 94 ? -6.170 4.579 9.936 1.00 95.06 94 ARG A N 1
ATOM 779 C CA . ARG A 1 94 ? -5.803 5.142 8.630 1.00 95.06 94 ARG A CA 1
ATOM 780 C C . ARG A 1 94 ? -5.661 4.070 7.556 1.00 95.06 94 ARG A C 1
ATOM 782 O O . ARG A 1 94 ? -6.155 4.259 6.445 1.00 95.06 94 ARG A O 1
ATOM 789 N N . LEU A 1 95 ? -5.007 2.952 7.870 1.00 93.81 95 LEU A N 1
ATOM 790 C CA . LEU A 1 95 ? -4.839 1.843 6.931 1.00 93.81 95 LEU A CA 1
ATOM 791 C C . LEU A 1 95 ? -6.170 1.152 6.627 1.00 93.81 95 LEU A C 1
ATOM 793 O O . LEU A 1 95 ? -6.456 0.891 5.458 1.00 93.81 95 LEU A O 1
ATOM 797 N N . CYS A 1 96 ? -7.004 0.920 7.643 1.00 94.06 96 CYS A N 1
ATOM 798 C CA . CYS A 1 96 ? -8.322 0.316 7.475 1.00 94.06 96 CYS A CA 1
ATOM 799 C C . CYS A 1 96 ? -9.243 1.189 6.617 1.00 94.06 96 CYS A C 1
ATOM 801 O O . CYS A 1 96 ? -9.849 0.680 5.677 1.00 94.06 96 CYS A O 1
ATOM 803 N N . LEU A 1 97 ? -9.288 2.504 6.846 1.00 95.25 97 LEU A N 1
ATOM 804 C CA . LEU A 1 97 ? -10.060 3.431 6.009 1.00 95.25 97 LEU A CA 1
ATOM 805 C C . LEU A 1 97 ? -9.575 3.422 4.553 1.00 95.25 97 LEU A C 1
ATOM 807 O O . LEU A 1 97 ? -10.379 3.386 3.620 1.00 95.25 97 LEU A O 1
ATOM 811 N N . MET A 1 98 ? -8.257 3.404 4.329 1.00 94.38 98 MET A N 1
ATOM 812 C CA . MET A 1 98 ? -7.698 3.312 2.975 1.00 94.38 98 MET A CA 1
ATOM 813 C C . MET A 1 98 ? -8.041 1.980 2.291 1.00 94.38 98 MET A C 1
ATOM 815 O O . MET A 1 98 ? -8.229 1.944 1.073 1.00 94.38 98 MET A O 1
ATOM 819 N N . TYR A 1 99 ? -8.110 0.886 3.050 1.00 94.19 99 TYR A N 1
ATOM 820 C CA . TYR A 1 99 ? -8.359 -0.450 2.518 1.00 94.19 99 TYR A CA 1
ATOM 821 C C . TYR A 1 99 ? -9.850 -0.740 2.291 1.00 94.19 99 TYR A C 1
ATOM 823 O O . TYR A 1 99 ? -10.233 -1.066 1.162 1.00 94.19 99 TYR A O 1
ATOM 831 N N . PHE A 1 100 ? -10.684 -0.597 3.323 1.00 92.94 100 PHE A N 1
ATOM 832 C CA . PHE A 1 100 ? -12.113 -0.925 3.292 1.00 92.94 100 PHE A CA 1
ATOM 833 C C . PHE A 1 100 ? -12.940 0.157 2.595 1.00 92.94 100 PHE A C 1
ATOM 835 O O . PHE A 1 100 ? -13.740 -0.160 1.721 1.00 92.94 100 PHE A O 1
ATOM 842 N N . HIS A 1 101 ? -12.668 1.431 2.893 1.00 93.38 101 HIS A N 1
ATOM 843 C CA . HIS A 1 101 ? -13.469 2.575 2.422 1.00 93.38 101 HIS A CA 1
ATOM 844 C C . HIS A 1 101 ? -12.824 3.357 1.276 1.00 93.38 101 HIS A C 1
ATOM 846 O O . HIS A 1 101 ? -13.332 4.386 0.847 1.00 93.38 101 HIS A O 1
ATOM 852 N N . LYS A 1 102 ? -11.683 2.878 0.764 1.00 91.25 102 LYS A N 1
ATOM 853 C CA . LYS A 1 102 ? -10.939 3.489 -0.353 1.00 91.25 102 LYS A CA 1
ATOM 854 C C . LYS A 1 102 ? -10.563 4.953 -0.119 1.00 91.25 102 LYS A C 1
ATOM 856 O O . LYS A 1 102 ? -10.402 5.702 -1.083 1.00 91.25 102 LYS A O 1
ATOM 861 N N . PHE A 1 103 ? -10.340 5.338 1.140 1.00 93.31 103 PHE A N 1
ATOM 862 C CA . PHE A 1 103 ? -9.853 6.673 1.468 1.00 93.31 103 PHE A CA 1
ATOM 863 C C . PHE A 1 103 ? -8.570 7.004 0.705 1.00 93.31 103 PHE A C 1
ATOM 865 O O . PHE A 1 103 ? -7.629 6.204 0.605 1.00 93.31 103 PHE A O 1
ATOM 872 N N . GLU A 1 104 ? -8.506 8.236 0.212 1.00 90.31 104 GLU A N 1
ATOM 873 C CA . GLU A 1 104 ? -7.251 8.804 -0.247 1.00 90.31 104 GLU A CA 1
ATOM 874 C C . GLU A 1 104 ? -6.295 9.006 0.929 1.00 90.31 104 GLU A C 1
ATOM 876 O O . GLU A 1 104 ? -6.703 9.235 2.068 1.00 90.31 104 GLU A O 1
ATOM 881 N N . ILE A 1 105 ? -4.991 8.958 0.648 1.00 89.44 105 ILE A N 1
ATOM 882 C CA . ILE A 1 105 ? -3.961 9.129 1.682 1.00 89.44 105 ILE A CA 1
ATOM 883 C C . ILE A 1 105 ? -4.008 10.521 2.333 1.00 89.44 105 ILE A C 1
ATOM 885 O O . ILE A 1 105 ? -3.587 10.700 3.469 1.00 89.44 105 ILE A O 1
ATOM 889 N N . THR A 1 106 ? -4.497 11.516 1.598 1.00 91.94 106 THR A N 1
ATOM 890 C CA . THR A 1 106 ? -4.707 12.891 2.060 1.00 91.94 106 THR A CA 1
ATOM 891 C C . THR A 1 106 ? -5.834 12.951 3.084 1.00 91.94 106 THR A C 1
ATOM 893 O O . THR A 1 106 ? -5.645 13.535 4.146 1.00 91.94 106 THR A O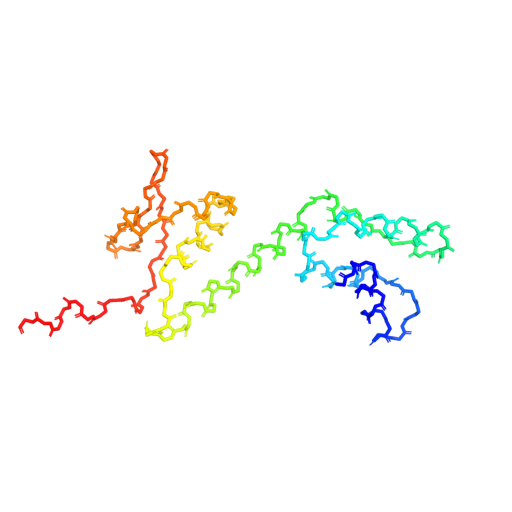 1
ATOM 896 N N . HIS A 1 107 ? -6.964 12.295 2.810 1.00 93.50 107 HIS A N 1
ATOM 897 C CA . HIS A 1 107 ? -8.090 12.201 3.738 1.00 93.50 107 HIS A CA 1
ATOM 898 C C . HIS A 1 107 ? -7.751 11.351 4.964 1.00 93.50 107 HIS A C 1
ATOM 900 O O . HIS A 1 107 ? -8.027 11.773 6.080 1.00 93.50 107 HIS A O 1
ATOM 906 N N . SER A 1 108 ? -7.076 10.207 4.801 1.00 92.06 108 SER A N 1
ATOM 907 C CA . SER A 1 108 ? -6.724 9.366 5.954 1.00 92.06 108 SER A CA 1
ATOM 908 C C . SER A 1 108 ? -5.784 10.087 6.928 1.00 92.06 108 SER A C 1
ATOM 910 O O . SER A 1 108 ? -5.931 9.973 8.141 1.00 92.06 108 SER A O 1
ATOM 912 N N . LYS A 1 109 ? -4.857 10.913 6.433 1.00 93.19 109 LYS A N 1
ATOM 913 C CA . LYS A 1 109 ? -3.969 11.718 7.288 1.00 93.19 109 LYS A CA 1
ATOM 914 C C . LYS A 1 109 ? -4.691 12.762 8.144 1.00 93.19 109 LYS A C 1
ATOM 916 O O . LYS A 1 109 ? -4.128 13.150 9.160 1.00 93.19 109 LYS A O 1
ATOM 921 N N . GLN A 1 110 ? -5.889 13.194 7.750 1.00 95.00 110 GLN A N 1
ATOM 922 C CA . GLN A 1 110 ? -6.700 14.159 8.503 1.00 95.00 110 GLN A CA 1
ATOM 923 C C . GLN A 1 110 ? -7.437 13.517 9.687 1.00 95.00 110 GLN A C 1
ATOM 925 O O . GLN A 1 110 ? -8.027 14.236 10.480 1.00 95.00 110 GLN A O 1
ATOM 930 N N . ILE A 1 111 ? -7.415 12.186 9.809 1.00 95.31 111 ILE A N 1
ATOM 931 C CA . ILE A 1 111 ? -8.053 11.489 10.926 1.00 95.31 111 ILE A CA 1
ATOM 932 C C . ILE A 1 111 ? -7.256 11.702 12.212 1.00 95.31 111 ILE A C 1
ATOM 934 O O . ILE A 1 111 ? -6.038 11.468 12.249 1.00 95.31 111 ILE A O 1
ATOM 938 N N . GLU A 1 112 ? -7.985 12.088 13.253 1.00 93.94 112 GLU A N 1
ATOM 939 C CA . GLU A 1 112 ? -7.514 12.368 14.606 1.00 93.94 112 GLU A CA 1
ATOM 940 C C . GLU A 1 112 ? -8.197 11.445 15.628 1.00 93.94 112 GLU A C 1
ATOM 942 O O . GLU A 1 112 ? -9.196 10.795 15.328 1.00 93.94 112 GLU A O 1
ATOM 947 N N . LEU A 1 113 ? -7.644 11.360 16.844 1.00 91.00 113 LEU A N 1
ATOM 948 C CA . LEU A 1 113 ? -8.136 10.439 17.881 1.00 91.00 113 LEU A CA 1
ATOM 949 C C . LEU A 1 113 ? -9.555 10.769 18.355 1.00 91.00 113 LEU A C 1
ATOM 951 O O . LEU A 1 113 ? -10.340 9.863 18.595 1.00 91.00 113 LEU A O 1
ATOM 955 N N . ASN A 1 114 ? -9.891 12.055 18.450 1.00 93.25 114 ASN A N 1
ATOM 956 C CA . ASN A 1 114 ? -11.220 12.543 18.837 1.00 93.25 114 ASN A CA 1
ATOM 957 C C . ASN A 1 114 ? -12.329 12.193 17.827 1.00 93.25 114 ASN A C 1
ATOM 959 O O . ASN A 1 114 ? -13.503 12.339 18.147 1.00 93.25 114 ASN A O 1
ATOM 963 N N . MET A 1 115 ? -11.969 11.763 16.615 1.00 95.00 115 MET A N 1
ATOM 964 C CA . MET A 1 115 ? -12.913 11.335 15.582 1.00 95.00 115 MET A CA 1
ATOM 965 C C . MET A 1 115 ? -13.277 9.854 15.706 1.00 95.00 115 MET A C 1
ATOM 967 O O . MET A 1 115 ? -14.140 9.393 14.963 1.00 95.00 115 MET A O 1
ATOM 971 N N . ILE A 1 116 ? -12.592 9.107 16.578 1.00 94.50 116 ILE A N 1
ATOM 972 C CA . ILE A 1 116 ? -12.706 7.656 16.708 1.00 94.50 116 ILE A CA 1
ATOM 973 C C . ILE A 1 116 ? -13.523 7.337 17.956 1.00 94.50 116 ILE A C 1
ATOM 975 O O . ILE A 1 116 ? -13.104 7.633 19.072 1.00 94.50 116 ILE A O 1
ATOM 979 N N . ASN A 1 117 ? -14.650 6.669 17.753 1.00 92.06 117 ASN A N 1
ATOM 980 C CA . ASN A 1 117 ? -15.500 6.144 18.806 1.00 92.06 117 ASN A CA 1
ATOM 981 C C . ASN A 1 117 ? -15.412 4.620 18.802 1.00 92.06 117 ASN A C 1
ATOM 983 O O . ASN A 1 117 ? -15.508 3.985 17.752 1.00 92.06 117 ASN A O 1
ATOM 987 N N . GLU A 1 118 ? -15.225 4.023 19.972 1.00 88.69 118 GLU A N 1
ATOM 988 C CA . GLU A 1 118 ? -15.299 2.573 20.114 1.00 88.69 118 GLU A CA 1
ATOM 989 C C . GLU A 1 118 ? -16.749 2.134 20.307 1.00 88.69 118 GLU A C 1
ATOM 991 O O . GLU A 1 118 ? -17.495 2.735 21.079 1.00 88.69 118 GLU A O 1
ATOM 996 N N . ILE A 1 119 ? -17.126 1.071 19.602 1.00 89.56 119 ILE A N 1
ATOM 997 C CA . ILE A 1 119 ? -18.423 0.413 19.729 1.00 89.56 119 ILE A CA 1
ATOM 998 C C . ILE A 1 119 ? -18.225 -1.093 19.939 1.00 89.56 119 ILE A C 1
ATOM 1000 O O . ILE A 1 119 ? -17.116 -1.617 19.813 1.00 89.56 119 ILE A O 1
ATOM 1004 N N . GLU A 1 120 ? -19.308 -1.808 20.244 1.00 83.31 120 GLU A N 1
ATOM 1005 C CA . GLU A 1 120 ? -19.259 -3.226 20.620 1.00 83.31 120 GLU A CA 1
ATOM 1006 C C . GLU A 1 120 ? -18.505 -4.096 19.603 1.00 83.31 120 GLU A C 1
ATOM 1008 O O . GLU A 1 120 ? -17.608 -4.837 19.994 1.00 83.31 120 GLU A O 1
ATOM 1013 N N . ASP A 1 121 ? -18.749 -3.923 18.304 1.00 84.31 121 ASP A N 1
ATOM 1014 C CA . ASP A 1 121 ? -18.145 -4.764 17.260 1.00 84.31 121 ASP A CA 1
ATOM 1015 C C . ASP A 1 121 ? -16.984 -4.101 16.501 1.00 84.31 121 ASP A C 1
ATOM 1017 O O . ASP A 1 121 ? -16.412 -4.692 15.581 1.00 84.31 121 ASP A O 1
ATOM 1021 N N . GLY A 1 122 ? -16.592 -2.873 16.847 1.00 90.69 122 GLY A N 1
ATOM 1022 C CA . GLY A 1 122 ? -15.606 -2.156 16.043 1.00 90.69 122 GLY A CA 1
ATOM 1023 C C . GLY A 1 122 ? -15.310 -0.730 16.471 1.00 90.69 122 GLY A C 1
ATOM 1024 O O . GLY A 1 122 ? -15.488 -0.344 17.621 1.00 90.69 122 GLY A O 1
ATOM 1025 N N . LEU A 1 123 ? -14.818 0.047 15.511 1.00 93.56 123 LEU A N 1
ATOM 1026 C CA . LEU A 1 123 ? -14.559 1.472 15.658 1.00 93.56 123 LEU A CA 1
ATOM 1027 C C . LEU A 1 123 ? -15.402 2.234 14.639 1.00 93.56 123 LEU A C 1
ATOM 1029 O O . LEU A 1 123 ? -15.405 1.897 13.452 1.00 93.56 123 LEU A O 1
ATOM 1033 N N . GLU A 1 124 ? -16.060 3.287 15.099 1.00 96.00 124 GLU A N 1
ATOM 1034 C CA . GLU A 1 124 ? -16.718 4.283 14.267 1.00 96.00 124 GLU A CA 1
ATOM 1035 C C . GLU A 1 124 ? -15.834 5.517 14.131 1.00 96.00 124 GLU A C 1
ATOM 1037 O O . GLU A 1 124 ? -15.258 6.008 15.099 1.00 96.00 124 GLU A O 1
ATOM 1042 N N . ILE A 1 125 ? -15.718 6.028 12.912 1.00 96.56 125 ILE A N 1
ATOM 1043 C CA . ILE A 1 125 ? -14.919 7.200 12.594 1.00 96.56 125 ILE A CA 1
ATOM 1044 C C . ILE A 1 125 ? -15.829 8.253 11.989 1.00 96.56 125 ILE A C 1
ATOM 1046 O O . ILE A 1 125 ? -16.349 8.068 10.890 1.00 96.56 125 ILE A O 1
ATOM 1050 N N . SER A 1 126 ? -15.976 9.370 12.693 1.00 96.38 126 SER A N 1
ATOM 1051 C CA . SER A 1 126 ? -16.729 10.531 12.222 1.00 96.38 126 SER A CA 1
ATOM 1052 C C . SER A 1 126 ? -15.825 11.438 11.388 1.00 96.38 126 SER A C 1
ATOM 1054 O O . SER A 1 126 ? -14.909 12.064 11.918 1.00 96.38 126 SER A O 1
ATOM 1056 N N . PHE A 1 127 ? -16.072 11.549 10.083 1.00 95.62 127 PHE A N 1
ATOM 1057 C CA . PHE A 1 127 ? -15.288 12.405 9.192 1.00 95.62 127 PHE A CA 1
ATOM 1058 C C . PHE A 1 127 ? -16.181 13.078 8.149 1.00 95.62 127 PHE A C 1
ATOM 1060 O O . PHE A 1 127 ? -16.879 12.404 7.402 1.00 95.62 127 PHE A O 1
ATOM 1067 N N . ARG A 1 128 ? -16.139 14.418 8.072 1.00 91.06 128 ARG A N 1
ATOM 1068 C CA . ARG A 1 128 ? -16.907 15.232 7.100 1.00 91.06 128 ARG A CA 1
ATOM 1069 C C . ARG A 1 128 ? -18.406 14.901 7.050 1.00 91.06 128 ARG A C 1
ATOM 1071 O O . ARG A 1 128 ? -18.974 14.770 5.972 1.00 91.06 128 ARG A O 1
ATOM 1078 N N . ASN A 1 129 ? -19.031 14.796 8.222 1.00 91.62 129 ASN A N 1
ATOM 1079 C CA . ASN A 1 129 ? -20.451 14.459 8.391 1.00 91.62 129 ASN A CA 1
ATOM 1080 C C . ASN A 1 129 ? -20.835 13.042 7.927 1.00 91.62 129 ASN A C 1
ATOM 1082 O O . ASN A 1 129 ? -22.020 12.734 7.840 1.00 91.62 129 ASN A O 1
ATOM 1086 N N . GLU A 1 130 ? -19.856 12.173 7.687 1.00 94.94 130 GLU A N 1
ATOM 1087 C CA . GLU A 1 130 ? -20.060 10.751 7.429 1.00 94.94 130 GLU A CA 1
ATOM 1088 C C . GLU A 1 130 ? -19.479 9.922 8.577 1.00 94.94 130 GLU A C 1
ATOM 1090 O O . GLU A 1 130 ? -18.533 10.340 9.254 1.00 94.94 130 GLU A O 1
ATOM 1095 N N . ILE A 1 131 ? -20.058 8.741 8.797 1.00 95.06 131 ILE A N 1
ATOM 1096 C CA . ILE A 1 131 ? -19.598 7.774 9.794 1.00 95.06 131 ILE A CA 1
ATOM 1097 C C . ILE A 1 131 ? -19.092 6.543 9.051 1.00 95.06 131 ILE A C 1
ATOM 1099 O O . ILE A 1 131 ? -19.807 5.946 8.246 1.00 95.06 131 ILE A O 1
ATOM 1103 N N . PHE A 1 132 ? -17.853 6.161 9.336 1.00 96.19 132 PHE A N 1
ATOM 1104 C CA . PHE A 1 132 ? -17.212 4.987 8.763 1.00 96.19 132 PHE A CA 1
ATOM 1105 C C . PHE A 1 132 ? -16.977 3.948 9.841 1.00 96.19 132 PHE A C 1
ATOM 1107 O O . PHE A 1 132 ? -16.436 4.263 10.895 1.00 96.19 132 PHE A O 1
ATOM 1114 N N . TRP A 1 133 ? -17.308 2.698 9.548 1.00 95.94 133 TRP A N 1
ATOM 1115 C CA . TRP A 1 133 ? -17.058 1.590 10.460 1.00 95.94 133 TRP A CA 1
ATOM 1116 C C . TRP A 1 133 ? -15.823 0.788 10.043 1.00 95.94 133 TRP A C 1
ATOM 1118 O O . TRP A 1 133 ? -15.651 0.480 8.861 1.00 95.94 133 TRP A O 1
ATOM 1128 N N . ILE A 1 134 ? -14.972 0.411 10.995 1.00 94.12 134 ILE A N 1
ATOM 1129 C CA . ILE A 1 134 ? -13.869 -0.538 10.784 1.00 94.12 134 ILE A CA 1
ATOM 1130 C C . ILE A 1 134 ? -13.840 -1.581 11.911 1.00 94.12 134 ILE A C 1
ATOM 1132 O O . ILE A 1 134 ? -14.239 -1.278 13.036 1.00 94.12 134 ILE A O 1
ATOM 1136 N N . PRO A 1 135 ? -13.320 -2.795 11.657 1.00 89.69 135 PRO A N 1
ATOM 1137 C CA . PRO A 1 135 ? -13.219 -3.808 12.698 1.00 89.69 135 PRO A CA 1
ATOM 1138 C C . PRO A 1 135 ? -12.217 -3.399 13.785 1.00 89.69 135 PRO A C 1
ATOM 1140 O O . PRO A 1 135 ? -11.140 -2.856 13.498 1.00 89.69 135 PRO A O 1
ATOM 1143 N N . LYS A 1 136 ? -12.548 -3.725 15.037 1.00 84.56 136 LYS A N 1
ATOM 1144 C CA . LYS A 1 136 ? -11.588 -3.707 16.145 1.00 84.56 136 LYS A CA 1
ATOM 1145 C C . LYS A 1 136 ? -10.731 -4.972 16.105 1.00 84.56 136 LYS A C 1
ATOM 1147 O O . LYS A 1 136 ? -11.153 -6.017 15.616 1.00 84.56 136 LYS A O 1
ATOM 1152 N N . ILE A 1 137 ? -9.507 -4.889 16.613 1.00 79.25 137 ILE A N 1
ATOM 1153 C CA . ILE A 1 137 ? -8.673 -6.076 16.836 1.00 79.25 137 ILE A CA 1
ATOM 1154 C C . ILE A 1 137 ? -9.041 -6.667 18.197 1.00 79.25 137 ILE A C 1
ATOM 1156 O O . ILE A 1 137 ? -9.085 -5.943 19.179 1.00 79.25 137 ILE A O 1
ATOM 1160 N N . ASN A 1 138 ? -9.247 -7.980 18.298 1.00 65.50 138 ASN A N 1
ATOM 1161 C CA . ASN A 1 138 ? -9.641 -8.617 19.567 1.00 65.50 138 ASN A CA 1
ATOM 1162 C C . ASN A 1 138 ? -8.659 -8.370 20.731 1.00 65.50 138 ASN A C 1
ATOM 1164 O O . ASN A 1 138 ? -9.056 -8.392 21.886 1.00 65.50 138 ASN A O 1
ATOM 1168 N N . ASN A 1 139 ? -7.393 -8.055 20.447 1.00 56.91 139 ASN A N 1
ATOM 1169 C CA . ASN A 1 139 ? -6.393 -7.714 21.462 1.00 56.91 139 ASN A CA 1
ATOM 1170 C C . ASN A 1 139 ? -6.467 -6.255 21.959 1.00 56.91 139 ASN A C 1
ATOM 1172 O O . ASN A 1 139 ? -5.495 -5.786 22.543 1.00 56.91 139 ASN A O 1
ATOM 1176 N N . PHE A 1 140 ? -7.542 -5.506 21.712 1.00 56.09 140 PHE A N 1
ATOM 1177 C CA . PHE A 1 140 ? -7.547 -4.064 21.971 1.00 56.09 140 PHE A CA 1
ATOM 1178 C C . PHE A 1 140 ? -7.693 -3.707 23.467 1.00 56.09 140 PHE A C 1
ATOM 1180 O O . PHE A 1 140 ? -6.878 -2.922 23.944 1.00 56.09 140 PHE A O 1
ATOM 1187 N N . PHE A 1 141 ? -8.598 -4.327 24.248 1.00 51.81 141 PHE A N 1
ATOM 1188 C CA . PHE A 1 141 ? -8.945 -3.789 25.585 1.00 51.81 141 PHE A CA 1
ATOM 1189 C C . PHE A 1 141 ? -9.425 -4.770 26.679 1.00 51.81 141 PHE A C 1
ATOM 1191 O O . PHE A 1 141 ? -10.287 -4.421 27.474 1.00 51.81 141 PHE A O 1
ATOM 1198 N N . ASP A 1 142 ? -8.810 -5.940 26.857 1.00 48.44 142 ASP A N 1
ATOM 1199 C CA . ASP A 1 142 ? -9.085 -6.779 28.057 1.00 48.44 142 ASP A CA 1
ATOM 1200 C C . ASP A 1 142 ? -8.665 -6.154 29.416 1.00 48.44 142 ASP A C 1
ATOM 1202 O O . ASP A 1 142 ? -8.646 -6.844 30.423 1.00 48.44 142 ASP A O 1
ATOM 1206 N N . ILE A 1 143 ? -8.285 -4.871 29.488 1.00 46.44 143 ILE A N 1
ATOM 1207 C CA . ILE A 1 143 ? -7.748 -4.255 30.723 1.00 46.44 143 ILE A CA 1
ATOM 1208 C C . ILE A 1 143 ? -8.709 -3.212 31.322 1.00 46.44 143 ILE A C 1
ATOM 1210 O O . ILE A 1 143 ? -8.569 -2.854 32.486 1.00 46.44 143 ILE A O 1
ATOM 1214 N N . SER A 1 144 ? -9.747 -2.761 30.607 1.00 45.75 144 SER A N 1
ATOM 1215 C CA . SER A 1 144 ? -10.743 -1.843 31.194 1.00 45.75 144 SER A CA 1
ATOM 1216 C C . SER A 1 144 ? -11.759 -2.535 32.116 1.00 45.75 144 SER A C 1
ATOM 1218 O O . SER A 1 144 ? -12.630 -1.863 32.658 1.00 45.75 144 SER A O 1
ATOM 1220 N N . GLN A 1 145 ? -11.635 -3.852 32.326 1.00 44.66 145 GLN A N 1
ATOM 1221 C CA . GLN A 1 145 ? -12.502 -4.645 33.208 1.00 44.66 145 GLN A CA 1
ATOM 1222 C C . GLN A 1 145 ? -11.784 -5.195 34.459 1.00 44.66 145 GLN A C 1
ATOM 1224 O O . GLN A 1 145 ? -12.415 -5.881 35.254 1.00 44.66 145 GLN A O 1
ATOM 1229 N N . GLU A 1 146 ? -10.495 -4.894 34.680 1.00 39.00 146 GLU A N 1
ATOM 1230 C CA . GLU A 1 146 ? -9.732 -5.415 35.839 1.00 39.00 146 GLU A CA 1
ATOM 1231 C C . GLU A 1 146 ? -9.369 -4.371 36.912 1.00 39.00 146 GLU A C 1
ATOM 1233 O O . GLU A 1 146 ? -8.636 -4.673 37.850 1.00 39.00 146 GLU A O 1
ATOM 1238 N N . SER A 1 147 ? -9.909 -3.153 36.845 1.00 39.84 147 SER A N 1
ATOM 1239 C CA . SER A 1 147 ? -9.764 -2.168 37.926 1.00 39.84 147 SER A CA 1
ATOM 1240 C C . SER A 1 147 ? -11.115 -1.842 38.563 1.00 39.84 147 SER A C 1
ATOM 1242 O O . SER A 1 147 ? -11.679 -0.777 38.307 1.00 39.84 147 SER A O 1
ATOM 1244 N N . THR A 1 148 ? -11.614 -2.771 39.383 1.00 38.91 148 THR A N 1
ATOM 1245 C CA . THR A 1 148 ? -12.612 -2.498 40.433 1.00 38.91 148 THR A CA 1
ATOM 1246 C C . THR A 1 148 ? -12.078 -3.000 41.762 1.00 38.91 148 THR A C 1
ATOM 1248 O O . THR A 1 148 ? -11.513 -4.116 41.764 1.00 38.91 148 THR A O 1
#

pLDDT: mean 85.93, std 12.81, range [38.91, 96.56]

Sequence (148 aa):
MKPASALMFLVSNSRFNLPRIWHVKHYLSHHPGQAAELIGFIIFLNRNYDTDLNFSFIKNSNFIKAVKNQKLEKEIIKLSKVTKNRFELLLWVRLCLMYFHKFEITHSKQIELNMINEIEDGLEISFRNEIFWIPKINNFFDISQEST

Secondary structure (DSSP, 8-state):
--HHHHHHHHHHTTT-SS--HHHHHHHHHH-GGGHHHHHHHHHHHHHHH------HHHHTSHHHHHHHHHHHHHHHHHHHTS-GGG--HHHHHHHHHHHHS---HHHHHT--GGGEEEETTEEEEEETTEEEEEEPPTTS-TTTTS--

Radius of gyration: 20.95 Å; chains: 1; bounding box: 42×28×70 Å

Foldseek 3Di:
DQLLVVLCVLQVVDPHNDDALVSVLVSCLVVVVNLVVVVVVVVVCCVPPVRPHDPVVNVVCPSSVVSVLVVLVVVLVVLLPDAAVPRDPLVNQLSQCCNVVVDDNVQSVPFDPVQWDDDDAFIWGQDPNDIDTDGDRPNHDPPVPPDD